Protein AF-A0A0S3KEL9-F1 (afdb_monomer)

Secondary structure (DSSP, 8-state):
---GGGGGEEEEESSPPSS------GGG--SEEEEE--SHHHHHHHHHHHTTT-EEEEE-SSS-S-GGGTTSHHHHHHHHHHHHTT-EEE-SEEEEEEETTEEEEEETT--EEEEE-SEEEEETT-TTTTT--

Organism: NCBI:txid332949

Foldseek 3Di:
DALPLLVQKFKAFFPGDPDDGDPDGPVPADQFEEEEAAAPSRLSSLLVNLVVVGAAEYEELAPDHHPVQVPHPSVVVSVVSCVVSVHHYHYQKDFQDDDGQWTWIAHPVGDIDIDGGGMYMYGPPPPVVVVRD

Nearest PDB structures (foldseek):
  3k30-assembly1_B  TM=7.933E-01  e=1.365E-05  Pimelobacter simplex
  8pxk-assembly1_A  TM=8.184E-01  e=1.087E-04  Pseudomonas sp. KKS102
  4h4z-assembly1_A  TM=8.183E-01  e=1.237E-04  Acidovorax sp. KKS102
  4h4p-assembly1_A  TM=8.312E-01  e=1.825E-04  Acidovorax sp. KKS102
  8qcj-assembly1_B  TM=6.966E-01  e=9.843E-04  Rhodococcus erythropolis PR4

Structure (mmCIF, N/CA/C/O backbone):
data_AF-A0A0S3KEL9-F1
#
_entry.id   AF-A0A0S3KEL9-F1
#
loop_
_atom_site.group_PDB
_atom_site.id
_atom_site.type_symbol
_atom_site.label_atom_id
_atom_site.label_alt_id
_atom_site.label_comp_id
_atom_site.label_asym_id
_atom_site.label_entity_id
_atom_site.label_seq_id
_atom_site.pdbx_PDB_ins_code
_atom_site.Cartn_x
_atom_site.Cartn_y
_atom_site.Cartn_z
_atom_site.occupancy
_atom_site.B_iso_or_equiv
_atom_site.auth_seq_id
_atom_site.auth_comp_id
_atom_site.auth_asym_id
_atom_site.auth_atom_id
_atom_site.pdbx_PDB_model_num
ATOM 1 N N .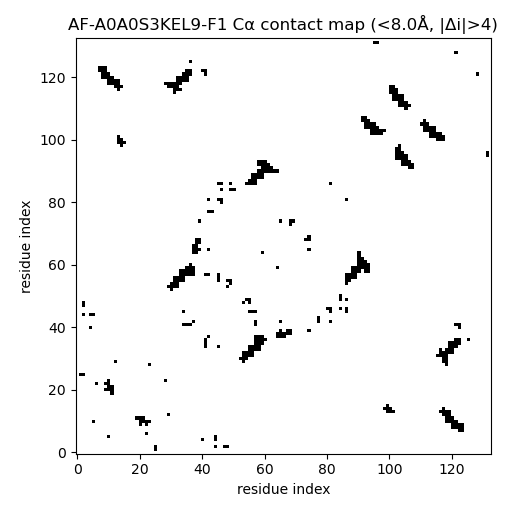 MET A 1 1 ? -11.799 6.179 14.663 1.00 52.22 1 MET A N 1
ATOM 2 C CA . MET A 1 1 ? -10.764 7.169 14.288 1.00 52.22 1 MET A CA 1
ATOM 3 C C . MET A 1 1 ? -10.959 7.415 12.799 1.00 52.22 1 MET A C 1
ATOM 5 O O . MET A 1 1 ? -11.295 6.438 12.159 1.00 52.22 1 MET A O 1
ATOM 9 N N . ASN A 1 2 ? -10.889 8.652 12.287 1.00 59.88 2 ASN A N 1
ATOM 10 C CA . ASN A 1 2 ? -11.091 8.922 10.851 1.00 59.88 2 ASN A CA 1
ATOM 11 C C . ASN A 1 2 ? -9.730 8.989 10.123 1.00 59.88 2 ASN A C 1
ATOM 13 O O . ASN A 1 2 ? -8.887 9.805 10.512 1.00 59.88 2 ASN A O 1
ATOM 17 N N . VAL A 1 3 ? -9.548 8.216 9.052 1.00 70.00 3 VAL A N 1
ATOM 18 C CA . VAL A 1 3 ? -8.460 8.284 8.066 1.00 70.00 3 VAL A CA 1
ATOM 19 C C . VAL A 1 3 ? -8.618 9.583 7.279 1.00 70.00 3 VAL A C 1
ATOM 21 O O . VAL A 1 3 ? -9.294 9.691 6.254 1.00 70.00 3 VAL A O 1
ATOM 24 N N . THR A 1 4 ? -8.011 10.638 7.809 1.00 71.38 4 THR A N 1
ATOM 25 C CA . THR A 1 4 ? -8.278 12.023 7.390 1.00 71.38 4 THR A CA 1
ATOM 26 C C . THR A 1 4 ? -7.731 12.314 5.986 1.00 71.38 4 THR A C 1
ATOM 28 O O . THR A 1 4 ? -8.201 13.227 5.302 1.00 71.38 4 THR A O 1
ATOM 31 N N . ARG A 1 5 ? -6.759 11.511 5.543 1.00 81.94 5 ARG A N 1
ATOM 32 C CA . ARG A 1 5 ? -5.941 11.734 4.345 1.00 81.94 5 ARG A CA 1
ATOM 33 C C . ARG A 1 5 ? -6.466 11.064 3.075 1.00 81.94 5 ARG A C 1
ATOM 35 O O . ARG A 1 5 ? -6.002 11.404 1.994 1.00 81.94 5 ARG A O 1
ATOM 42 N N . LEU A 1 6 ? -7.511 10.230 3.155 1.00 83.31 6 LEU A N 1
ATOM 43 C CA . LEU A 1 6 ? -8.123 9.598 1.969 1.00 83.31 6 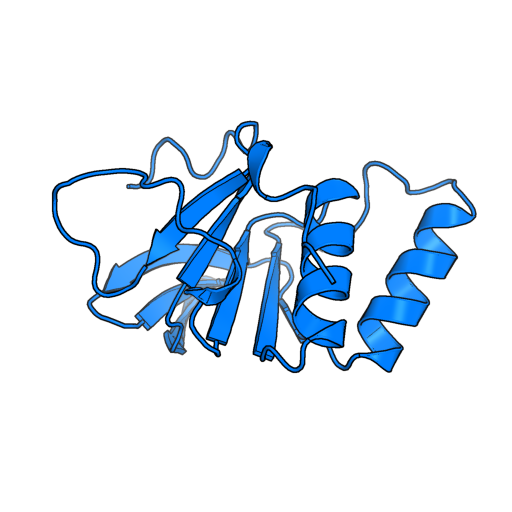LEU A CA 1
ATOM 44 C C . LEU A 1 6 ? -8.660 10.602 0.940 1.00 83.31 6 LEU A C 1
ATOM 46 O O . LEU A 1 6 ? -8.803 10.271 -0.231 1.00 83.31 6 LEU A O 1
ATOM 50 N N . LYS A 1 7 ? -8.924 11.851 1.344 1.00 84.31 7 LYS A N 1
ATOM 51 C CA . LYS A 1 7 ? -9.356 12.926 0.435 1.00 84.31 7 LYS A CA 1
ATOM 52 C C . LYS A 1 7 ? -8.306 13.279 -0.624 1.00 84.31 7 LYS A C 1
ATOM 54 O O . LYS A 1 7 ? -8.663 13.837 -1.665 1.00 84.31 7 LYS A O 1
ATOM 59 N N . GLU A 1 8 ? -7.038 12.977 -0.365 1.00 86.62 8 GLU A N 1
ATOM 60 C CA . GLU A 1 8 ? -5.908 13.178 -1.282 1.00 86.62 8 GLU A CA 1
ATOM 61 C C . GLU A 1 8 ? -5.664 11.951 -2.180 1.00 86.62 8 GLU A C 1
ATOM 63 O O . GLU A 1 8 ? -4.823 11.987 -3.078 1.00 86.62 8 GLU A O 1
ATOM 68 N N . CYS A 1 9 ? -6.453 10.891 -1.991 1.00 87.94 9 CYS A N 1
ATOM 69 C CA . CYS A 1 9 ? -6.371 9.646 -2.737 1.00 87.94 9 CYS A CA 1
ATOM 70 C C . CYS A 1 9 ? -7.575 9.461 -3.671 1.00 87.94 9 CYS A C 1
ATOM 72 O O . CYS A 1 9 ? -8.636 10.073 -3.512 1.00 87.94 9 CYS A O 1
ATOM 74 N N . LEU A 1 10 ? -7.391 8.598 -4.661 1.00 87.31 10 LEU A N 1
ATOM 75 C CA . LEU A 1 10 ? -8.447 7.924 -5.398 1.00 87.31 10 LEU A CA 1
ATOM 76 C C . LEU A 1 10 ? -8.601 6.527 -4.794 1.00 87.31 10 LEU A C 1
ATOM 78 O O . LEU A 1 10 ? -7.609 5.879 -4.456 1.00 87.31 10 LEU A O 1
ATOM 82 N N . VAL A 1 11 ? -9.846 6.088 -4.635 1.00 87.69 11 VAL A N 1
ATOM 83 C CA . VAL A 1 11 ? -10.191 4.806 -4.017 1.00 87.69 11 VAL A CA 1
ATOM 84 C C . VAL A 1 11 ? -11.031 4.013 -5.006 1.00 87.69 11 VAL A C 1
ATOM 86 O O . VAL A 1 11 ? -12.044 4.505 -5.502 1.00 87.69 11 VAL A O 1
ATOM 89 N N . TYR A 1 12 ? -10.618 2.780 -5.273 1.00 86.56 12 TYR A N 1
ATOM 90 C CA . TYR A 1 12 ? -11.290 1.862 -6.182 1.00 86.56 12 TYR A CA 1
ATOM 91 C C . TYR A 1 12 ? -11.657 0.592 -5.429 1.00 86.56 12 TYR A C 1
ATOM 93 O O . TYR A 1 12 ? -10.778 -0.081 -4.898 1.00 86.56 12 TYR A O 1
ATOM 101 N N . GLN A 1 13 ? -12.940 0.246 -5.393 1.00 88.00 13 GLN A N 1
ATOM 102 C CA . GLN A 1 13 ? -13.392 -1.042 -4.870 1.00 88.00 13 GLN A CA 1
ATOM 103 C C . GLN A 1 13 ? -13.450 -2.089 -5.975 1.00 88.00 13 GLN A C 1
ATOM 105 O O . GLN A 1 13 ? -13.871 -1.796 -7.096 1.00 88.00 13 GLN A O 1
ATOM 110 N N . LEU A 1 14 ? -13.040 -3.309 -5.635 1.00 87.12 14 LEU A N 1
ATOM 111 C CA . LEU A 1 14 ? -13.100 -4.460 -6.521 1.00 87.12 14 LEU A CA 1
ATOM 112 C C . LEU A 1 14 ? -14.349 -5.324 -6.230 1.00 87.12 14 LEU A C 1
ATOM 114 O O . LEU A 1 14 ? -14.731 -5.468 -5.066 1.00 87.12 14 LEU A O 1
ATOM 118 N N . PRO A 1 15 ? -15.005 -5.886 -7.264 1.00 84.88 15 PRO A N 1
ATOM 119 C CA . PRO A 1 15 ? -14.663 -5.750 -8.678 1.00 84.88 15 PRO A CA 1
ATOM 120 C C . PRO A 1 15 ? -15.036 -4.359 -9.211 1.00 84.88 15 PRO A C 1
ATOM 122 O O . PRO A 1 15 ? -16.089 -3.817 -8.864 1.00 84.88 15 PRO A O 1
ATOM 125 N N . MET A 1 16 ? -14.175 -3.786 -10.060 1.00 72.88 16 MET A N 1
ATOM 126 C CA . MET A 1 16 ? -14.399 -2.453 -10.631 1.00 72.88 16 MET A CA 1
ATOM 127 C C . MET A 1 16 ? -15.704 -2.434 -11.433 1.00 72.88 16 MET A C 1
ATOM 129 O O . MET A 1 16 ? -15.901 -3.244 -12.338 1.00 72.88 16 MET A O 1
ATOM 133 N N . ARG A 1 17 ? -16.603 -1.503 -11.104 1.00 66.31 17 ARG A N 1
ATOM 134 C CA . ARG A 1 17 ? -17.779 -1.180 -11.924 1.00 66.31 17 ARG A CA 1
ATOM 135 C C . ARG A 1 17 ? -17.468 0.075 -12.735 1.00 66.31 17 ARG A C 1
ATOM 137 O O . ARG A 1 17 ? -16.807 0.968 -12.221 1.00 66.31 17 ARG A O 1
ATOM 144 N N . GLU A 1 18 ? -17.970 0.144 -13.967 1.00 53.28 18 GLU A N 1
ATOM 145 C CA . GLU A 1 18 ? -17.680 1.194 -14.968 1.00 53.28 18 GLU A CA 1
ATOM 146 C C . GLU A 1 18 ? -17.949 2.643 -14.493 1.00 53.28 18 GLU A C 1
ATOM 148 O O . GLU A 1 18 ? -17.502 3.592 -15.125 1.00 53.28 18 GLU A O 1
ATOM 153 N N . SER A 1 19 ? -18.631 2.844 -13.362 1.00 49.06 19 SER A N 1
ATOM 154 C CA . SER A 1 19 ? -18.855 4.148 -12.729 1.00 49.06 19 SER A CA 1
ATOM 155 C C . SER A 1 19 ? -17.818 4.452 -11.628 1.00 49.06 19 SER A C 1
ATOM 157 O O . SER A 1 19 ? -18.063 4.226 -10.444 1.00 49.06 19 SER A O 1
ATOM 159 N N . GLU A 1 20 ? -16.655 4.906 -12.091 1.00 49.78 20 GLU A N 1
ATOM 160 C CA . GLU A 1 20 ? -15.661 5.850 -11.542 1.00 49.78 20 GLU A CA 1
ATOM 161 C C . GLU A 1 20 ? -15.674 6.240 -10.041 1.00 49.78 20 GLU A C 1
ATOM 163 O O . GLU A 1 20 ? -16.654 6.750 -9.503 1.00 49.78 20 GLU A O 1
ATOM 168 N N . GLY A 1 21 ? -14.492 6.132 -9.409 1.00 51.88 21 GLY A N 1
ATOM 169 C CA . GLY A 1 21 ? -13.941 7.092 -8.434 1.00 51.88 21 GLY A CA 1
ATOM 170 C C . GLY A 1 21 ? -14.878 7.656 -7.362 1.00 51.88 21 GLY A C 1
ATOM 171 O O . GLY A 1 21 ? -14.928 8.871 -7.165 1.00 51.88 21 GLY A O 1
ATOM 172 N N . LEU A 1 22 ? -15.619 6.804 -6.656 1.00 51.72 22 LEU A N 1
ATOM 173 C CA . LEU A 1 22 ? -16.485 7.256 -5.572 1.00 51.72 22 LEU A CA 1
ATOM 174 C C . LEU A 1 22 ? -15.642 7.711 -4.365 1.00 51.72 22 LEU A C 1
ATOM 176 O O . LEU A 1 22 ? -14.703 7.030 -3.953 1.00 51.72 22 LEU A O 1
ATOM 180 N N . GLN A 1 23 ? -16.009 8.832 -3.735 1.00 55.47 23 GLN A N 1
ATOM 181 C CA . GLN A 1 23 ? -15.584 9.108 -2.359 1.00 55.47 23 GLN A CA 1
ATOM 182 C C . GLN A 1 23 ? -16.309 8.126 -1.442 1.00 55.47 23 GLN A C 1
ATOM 184 O O . GLN A 1 23 ? -17.411 8.393 -0.964 1.00 55.47 23 GLN A O 1
ATOM 189 N N . ILE A 1 24 ? -15.708 6.958 -1.253 1.00 62.78 24 ILE A N 1
ATOM 190 C CA . ILE A 1 24 ? -16.242 5.940 -0.360 1.00 62.78 24 ILE A CA 1
ATOM 191 C C . ILE A 1 24 ? -15.947 6.393 1.070 1.00 62.78 24 ILE A C 1
ATOM 193 O O . ILE A 1 24 ? -14.792 6.703 1.384 1.00 62.78 24 ILE A O 1
ATOM 197 N N . PRO A 1 25 ? -16.965 6.487 1.942 1.00 62.47 25 PRO A N 1
ATOM 198 C CA . PRO A 1 25 ? -16.719 6.767 3.341 1.00 62.47 25 PRO A CA 1
ATOM 199 C C . PRO A 1 25 ? -15.868 5.638 3.926 1.00 62.47 25 PRO A C 1
ATOM 201 O O . PRO A 1 25 ? -16.097 4.462 3.676 1.00 62.47 25 PRO A O 1
ATOM 204 N N . GLU A 1 26 ? -14.875 6.009 4.718 1.00 62.28 26 GLU A N 1
ATOM 205 C CA . GLU A 1 26 ? -13.873 5.117 5.306 1.00 62.28 26 GLU A CA 1
ATOM 206 C C . GLU A 1 26 ? -14.442 3.857 5.974 1.00 62.28 26 GLU A C 1
ATOM 208 O O . GLU A 1 26 ? -13.875 2.775 5.851 1.00 62.28 26 GLU A O 1
ATOM 213 N N . ASN A 1 27 ? -15.601 3.971 6.631 1.00 65.50 27 ASN A N 1
ATOM 214 C CA . ASN A 1 27 ? -16.265 2.840 7.281 1.00 65.50 27 ASN A CA 1
ATOM 215 C C . ASN A 1 27 ? -16.797 1.773 6.304 1.00 65.50 27 ASN A C 1
ATOM 217 O O . ASN A 1 27 ? -17.284 0.737 6.750 1.00 65.50 27 ASN A O 1
ATOM 221 N N . GLN A 1 28 ? -16.737 2.032 4.998 1.00 71.12 28 GLN A N 1
ATOM 222 C CA . GLN A 1 28 ? -17.104 1.111 3.927 1.00 71.12 28 GLN A CA 1
ATOM 223 C C . GLN A 1 28 ? -15.882 0.535 3.203 1.00 71.12 28 GLN A C 1
ATOM 225 O O . GLN A 1 28 ? -16.060 -0.237 2.260 1.00 71.12 28 GLN A O 1
ATOM 230 N N . LEU A 1 29 ? -14.653 0.877 3.612 1.00 80.12 29 LEU A N 1
ATOM 231 C CA . LEU A 1 29 ? -13.462 0.226 3.073 1.00 80.12 29 LEU A CA 1
ATOM 232 C C . LEU A 1 29 ? -13.471 -1.256 3.446 1.00 80.12 29 LEU A C 1
ATOM 234 O O . LEU A 1 29 ? -13.683 -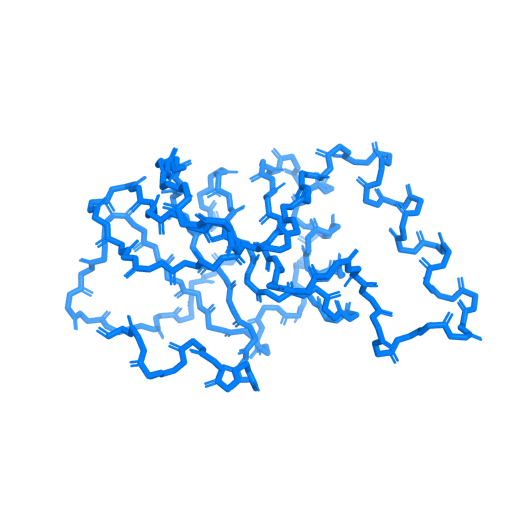1.624 4.606 1.00 80.12 29 LEU A O 1
ATOM 238 N N . ALA A 1 30 ? -13.225 -2.101 2.449 1.00 83.31 30 ALA A N 1
ATOM 239 C CA . ALA A 1 30 ? -13.098 -3.537 2.643 1.00 83.31 30 ALA A CA 1
ATOM 240 C C . ALA A 1 30 ? -11.810 -3.876 3.416 1.00 83.31 30 ALA A C 1
ATOM 242 O O . ALA A 1 30 ? -11.076 -2.979 3.826 1.00 83.31 30 ALA A O 1
ATOM 243 N N . ASP A 1 31 ? -11.562 -5.154 3.692 1.00 90.75 31 ASP A N 1
ATOM 244 C CA . ASP A 1 31 ? -10.509 -5.537 4.639 1.00 90.75 31 ASP A CA 1
ATOM 245 C C . ASP A 1 31 ? -9.117 -5.626 4.008 1.00 90.75 31 ASP A C 1
ATOM 247 O O . ASP A 1 31 ? -8.145 -5.288 4.680 1.00 90.75 31 ASP A O 1
ATOM 251 N N . ARG A 1 32 ? -9.015 -6.004 2.724 1.00 95.94 32 ARG A N 1
ATOM 252 C CA . ARG A 1 32 ? -7.735 -6.141 2.008 1.00 95.94 32 ARG A CA 1
ATOM 253 C C . ARG A 1 32 ? -7.481 -4.949 1.101 1.00 95.94 32 ARG A C 1
ATOM 255 O O . ARG A 1 32 ? -8.147 -4.780 0.072 1.00 95.94 32 ARG A O 1
ATOM 262 N N . ILE A 1 33 ? -6.504 -4.138 1.481 1.00 95.50 33 ILE A N 1
ATOM 263 C CA . ILE A 1 33 ? -6.188 -2.862 0.851 1.00 95.50 33 ILE A CA 1
ATOM 264 C C . ILE A 1 33 ? -4.835 -2.943 0.145 1.00 95.50 33 ILE A C 1
ATOM 266 O O . ILE A 1 33 ? -3.814 -3.238 0.764 1.00 95.50 33 ILE A O 1
ATOM 270 N N . LEU A 1 34 ? -4.820 -2.593 -1.138 1.00 96.69 34 LEU A N 1
ATOM 271 C CA . LEU A 1 34 ? -3.609 -2.260 -1.878 1.00 96.69 34 LEU A CA 1
ATOM 272 C C . LEU A 1 34 ? -3.430 -0.746 -1.910 1.00 96.69 34 LEU A C 1
ATOM 274 O O . LEU A 1 34 ? -4.331 -0.037 -2.352 1.00 96.69 34 LEU A O 1
ATOM 278 N N . ILE A 1 35 ? -2.266 -0.250 -1.510 1.00 96.12 35 ILE A N 1
ATOM 279 C CA . ILE A 1 35 ? -1.870 1.148 -1.684 1.00 96.12 35 ILE A CA 1
ATOM 280 C C . ILE A 1 35 ? -0.752 1.204 -2.721 1.00 96.12 35 ILE A C 1
ATOM 282 O O . ILE A 1 35 ? 0.239 0.493 -2.591 1.00 96.12 35 ILE A O 1
ATOM 286 N N . ILE A 1 36 ? -0.921 2.023 -3.757 1.00 95.19 36 ILE A N 1
ATOM 287 C CA . ILE A 1 36 ? 0.063 2.190 -4.831 1.00 95.19 36 ILE A CA 1
ATOM 288 C C . ILE A 1 36 ? 0.886 3.451 -4.575 1.00 95.19 36 ILE A C 1
ATOM 290 O O . ILE A 1 36 ? 0.326 4.539 -4.428 1.00 95.19 36 ILE A O 1
ATOM 294 N N . GLY A 1 37 ? 2.208 3.284 -4.579 1.00 93.88 37 GLY A N 1
ATOM 295 C CA . GLY A 1 37 ? 3.177 4.292 -4.173 1.00 93.88 37 GLY A CA 1
ATOM 296 C C . GLY A 1 37 ? 3.514 4.193 -2.686 1.00 93.88 37 GLY A C 1
ATOM 297 O O . GLY A 1 37 ? 2.755 3.651 -1.882 1.00 93.88 37 GLY A O 1
ATOM 298 N N . SER A 1 38 ? 4.675 4.728 -2.319 1.00 94.44 38 SER A N 1
ATOM 299 C CA . SER A 1 38 ? 5.235 4.578 -0.972 1.00 94.44 38 SER A CA 1
ATOM 300 C C . SER A 1 38 ? 5.798 5.874 -0.379 1.00 94.44 38 SER A C 1
ATOM 302 O O . SER A 1 38 ? 6.689 5.857 0.476 1.00 94.44 38 SER A O 1
ATOM 304 N N . GLY A 1 39 ? 5.283 7.016 -0.831 1.00 93.62 39 GLY A N 1
ATOM 305 C CA . GLY A 1 39 ? 5.598 8.308 -0.246 1.00 93.62 39 GLY A CA 1
ATOM 306 C C . GLY A 1 39 ? 5.039 8.451 1.168 1.00 93.62 39 GLY A C 1
ATOM 307 O O . GLY A 1 39 ? 4.343 7.594 1.722 1.00 93.62 39 GLY A O 1
ATOM 308 N N . ASN A 1 40 ? 5.341 9.586 1.780 1.00 93.62 40 ASN A N 1
ATOM 309 C CA . ASN A 1 40 ? 4.890 9.903 3.125 1.00 93.62 40 ASN A CA 1
ATOM 310 C C . ASN A 1 40 ? 3.355 9.855 3.260 1.00 93.62 40 ASN A C 1
ATOM 312 O O . ASN A 1 40 ? 2.853 9.372 4.274 1.00 93.62 40 ASN A O 1
ATOM 316 N N . LEU A 1 41 ? 2.603 10.317 2.254 1.00 93.75 41 LEU A N 1
ATOM 317 C CA . LEU A 1 41 ? 1.138 10.251 2.272 1.00 93.75 41 LEU A CA 1
ATOM 318 C C . LEU A 1 41 ? 0.651 8.795 2.329 1.00 93.75 41 LEU A C 1
ATOM 320 O O . LEU A 1 41 ? -0.145 8.447 3.201 1.00 93.75 41 LEU A O 1
ATOM 324 N N . GLU A 1 42 ? 1.152 7.951 1.433 1.00 95.25 42 GLU A N 1
ATOM 325 C CA . GLU A 1 42 ? 0.757 6.553 1.283 1.00 95.25 42 GLU A CA 1
ATOM 326 C C . GLU A 1 42 ? 1.099 5.739 2.532 1.00 95.25 42 GLU A C 1
ATOM 328 O O . GLU A 1 42 ? 0.244 5.025 3.056 1.00 95.25 42 GLU A O 1
ATOM 333 N N . CYS A 1 43 ? 2.304 5.909 3.081 1.00 96.12 43 CYS A N 1
ATOM 334 C CA . CYS A 1 43 ? 2.695 5.243 4.321 1.00 96.12 43 CYS A CA 1
ATOM 335 C C . CYS A 1 43 ? 1.855 5.699 5.521 1.00 96.12 43 CYS A C 1
ATOM 337 O O . CYS A 1 43 ? 1.520 4.880 6.375 1.00 96.12 43 CYS A O 1
ATOM 339 N N . MET A 1 44 ? 1.480 6.980 5.602 1.00 95.19 44 MET A N 1
ATOM 340 C CA . MET A 1 44 ? 0.578 7.449 6.658 1.00 95.19 44 MET A CA 1
ATOM 341 C C . MET A 1 44 ? -0.819 6.836 6.529 1.00 95.19 44 MET A C 1
ATOM 343 O O . MET A 1 44 ? -1.377 6.401 7.534 1.00 95.19 44 MET A O 1
ATOM 347 N N . VAL A 1 45 ? -1.370 6.763 5.314 1.00 95.12 45 VAL A N 1
ATOM 348 C CA . VAL A 1 45 ? -2.667 6.110 5.068 1.00 95.12 45 VAL A CA 1
ATOM 349 C C . VAL A 1 45 ? -2.594 4.617 5.401 1.00 95.12 45 VAL A C 1
ATOM 351 O O . VAL A 1 45 ? -3.507 4.097 6.037 1.00 95.12 45 VAL A O 1
ATOM 354 N N . ALA A 1 46 ? -1.497 3.941 5.047 1.00 96.69 46 ALA A N 1
ATOM 355 C CA . ALA A 1 46 ? -1.281 2.537 5.389 1.00 96.69 46 ALA A CA 1
ATOM 356 C C . ALA A 1 46 ? -1.314 2.301 6.902 1.00 96.69 46 ALA A C 1
ATOM 358 O O . ALA A 1 46 ? -1.999 1.395 7.369 1.00 96.69 46 ALA A O 1
ATOM 359 N N . ILE A 1 47 ? -0.614 3.146 7.664 1.00 96.56 47 ILE A N 1
ATOM 360 C CA . ILE A 1 47 ? -0.596 3.100 9.130 1.00 96.56 47 ILE A CA 1
ATOM 361 C C . ILE A 1 47 ? -2.001 3.333 9.690 1.00 96.56 47 ILE A C 1
ATOM 363 O O . ILE A 1 47 ? -2.461 2.536 10.500 1.00 96.56 47 ILE A O 1
ATOM 367 N N . GLU A 1 48 ? -2.703 4.379 9.239 1.00 94.44 48 GLU A N 1
ATOM 368 C CA . GLU A 1 48 ? -4.055 4.705 9.719 1.00 94.44 48 GLU A CA 1
ATOM 369 C C . GLU A 1 48 ? -5.051 3.556 9.471 1.00 94.44 48 GLU A C 1
ATOM 371 O O . GLU A 1 48 ? -5.897 3.293 10.324 1.00 94.44 48 GLU A O 1
ATOM 376 N N . LEU A 1 49 ? -4.946 2.850 8.340 1.00 94.62 49 LEU A N 1
ATOM 377 C CA . LEU A 1 49 ? -5.800 1.700 8.018 1.00 94.62 49 LEU A CA 1
ATOM 378 C C . LEU A 1 49 ? -5.389 0.431 8.777 1.00 94.62 49 LEU A C 1
ATOM 380 O O . LEU A 1 49 ? -6.251 -0.291 9.278 1.00 94.62 49 LEU A O 1
ATOM 384 N N . ALA A 1 50 ? -4.091 0.167 8.917 1.00 96.19 50 ALA A N 1
ATOM 385 C CA . ALA A 1 50 ? -3.603 -0.985 9.669 1.00 96.19 50 ALA A CA 1
ATOM 386 C C . ALA A 1 50 ? -3.897 -0.855 11.177 1.00 96.19 50 ALA A C 1
ATOM 388 O O . ALA A 1 50 ? -4.279 -1.833 11.815 1.00 96.19 50 ALA A O 1
ATOM 389 N N . GLU A 1 51 ? -3.849 0.360 11.743 1.00 94.81 51 GLU A N 1
ATOM 390 C CA . GLU A 1 51 ? -4.314 0.649 13.113 1.00 94.81 51 GLU A CA 1
ATOM 391 C C . GLU A 1 51 ? -5.809 0.325 13.311 1.00 94.81 51 GLU A C 1
ATOM 393 O O . GLU A 1 51 ? -6.249 0.078 14.435 1.00 94.81 51 GLU A O 1
ATOM 398 N N . GLN A 1 52 ? -6.594 0.290 12.230 1.00 92.06 52 GLN A N 1
ATOM 399 C CA . GLN A 1 52 ? -8.004 -0.111 12.235 1.00 92.06 52 GLN A CA 1
ATOM 400 C C . GLN A 1 52 ? -8.213 -1.612 11.987 1.00 92.06 52 GLN A C 1
ATOM 402 O O . GLN A 1 52 ? -9.355 -2.060 11.887 1.00 92.06 52 GLN A O 1
ATOM 407 N N . GLY A 1 53 ? -7.134 -2.393 11.901 1.00 93.69 53 GLY A N 1
ATOM 408 C CA . GLY A 1 53 ? -7.178 -3.837 11.681 1.00 93.69 53 GLY A CA 1
ATOM 409 C C . GLY A 1 53 ? -7.346 -4.251 10.220 1.00 93.69 53 GLY A C 1
ATOM 410 O O . GLY A 1 53 ? -7.702 -5.398 9.964 1.00 93.69 53 GLY A O 1
ATOM 411 N N . LYS A 1 54 ? -7.119 -3.339 9.266 1.00 94.81 54 LYS A N 1
ATOM 412 C CA . LYS A 1 54 ? -7.127 -3.661 7.833 1.00 94.81 54 LYS A CA 1
ATOM 413 C C . L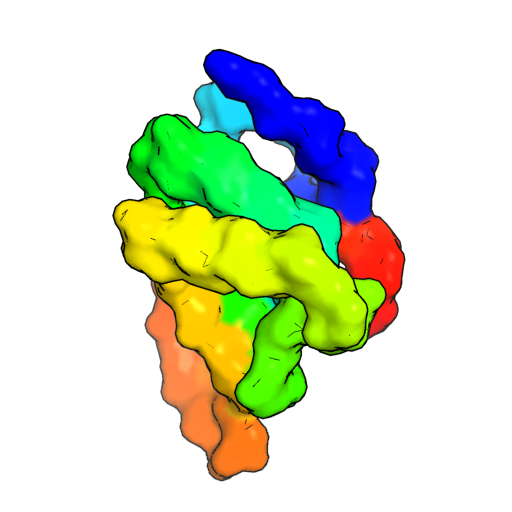YS A 1 54 ? -5.837 -4.372 7.429 1.00 94.81 54 LYS A C 1
ATOM 415 O O . LYS A 1 54 ? -4.764 -4.063 7.942 1.00 94.81 54 LYS A O 1
ATOM 420 N N . GLU A 1 55 ? -5.941 -5.292 6.477 1.00 97.25 55 GLU A N 1
ATOM 421 C CA . GLU A 1 55 ? -4.794 -5.948 5.854 1.00 97.25 55 GLU A CA 1
ATOM 422 C C . GLU A 1 55 ? -4.274 -5.046 4.733 1.00 97.25 55 GLU A C 1
ATOM 424 O O . GLU A 1 55 ? -4.928 -4.877 3.702 1.00 97.25 55 GLU A O 1
ATOM 429 N N . VAL A 1 56 ? -3.115 -4.422 4.949 1.00 98.00 56 VAL A N 1
ATOM 430 C CA . VAL A 1 56 ? -2.573 -3.413 4.032 1.00 98.00 56 VAL A CA 1
ATOM 431 C C . VAL A 1 56 ? -1.314 -3.924 3.343 1.00 98.00 56 VAL A C 1
ATOM 433 O O . VAL A 1 56 ? -0.363 -4.363 3.992 1.00 98.00 56 VAL A O 1
ATOM 436 N N . THR A 1 57 ? -1.297 -3.800 2.017 1.00 98.50 57 THR A N 1
ATOM 437 C CA . THR A 1 57 ? -0.114 -3.984 1.174 1.00 98.50 57 THR A CA 1
ATOM 438 C C . THR A 1 57 ? 0.233 -2.673 0.476 1.00 98.50 57 THR A C 1
ATOM 440 O O . THR A 1 57 ? -0.613 -2.094 -0.202 1.00 98.50 57 THR A O 1
ATOM 443 N N . ILE A 1 58 ? 1.474 -2.213 0.613 1.00 98.06 58 ILE A N 1
ATOM 444 C CA . ILE A 1 58 ? 2.052 -1.111 -0.162 1.00 98.06 58 ILE A CA 1
ATOM 445 C C . ILE A 1 58 ? 2.776 -1.702 -1.372 1.00 98.06 58 ILE A C 1
ATOM 447 O O . ILE A 1 58 ? 3.584 -2.618 -1.223 1.00 98.06 58 ILE A O 1
ATOM 451 N N . LEU A 1 59 ? 2.502 -1.160 -2.554 1.00 97.31 59 LEU A N 1
ATOM 452 C CA . LEU A 1 59 ? 3.154 -1.505 -3.810 1.00 97.31 59 LEU A CA 1
ATOM 453 C C . LEU A 1 59 ? 4.016 -0.340 -4.293 1.00 97.31 59 LEU A C 1
ATOM 455 O O . LEU A 1 59 ? 3.515 0.764 -4.500 1.00 97.31 59 LEU A O 1
ATOM 459 N N . GLU A 1 60 ? 5.290 -0.614 -4.533 1.00 95.19 60 GLU A N 1
ATOM 460 C CA . GLU A 1 60 ? 6.291 0.352 -4.969 1.00 95.19 60 GLU A CA 1
ATOM 461 C C . GLU A 1 60 ? 7.114 -0.235 -6.122 1.00 95.19 60 GLU A C 1
ATOM 463 O O . GLU A 1 60 ? 7.467 -1.416 -6.113 1.00 95.19 60 GLU A O 1
ATOM 468 N N . ASN A 1 61 ? 7.406 0.582 -7.137 1.00 93.31 61 ASN A N 1
ATOM 469 C CA . ASN A 1 61 ? 8.128 0.131 -8.329 1.00 93.31 61 ASN A CA 1
ATOM 470 C C . ASN A 1 61 ? 9.649 0.333 -8.225 1.00 93.31 61 ASN A C 1
ATOM 472 O O . ASN A 1 61 ? 10.391 -0.238 -9.029 1.00 93.31 61 ASN A O 1
ATOM 476 N N . SER A 1 62 ? 10.101 1.109 -7.242 1.00 93.06 62 SER A N 1
ATOM 477 C CA . SER A 1 62 ? 11.504 1.265 -6.853 1.00 93.06 62 SER A CA 1
ATOM 478 C C . SER A 1 62 ? 11.936 0.255 -5.780 1.00 93.06 62 SER A C 1
ATOM 480 O O . SER A 1 62 ? 11.137 -0.542 -5.288 1.00 93.06 62 SER A O 1
ATOM 482 N N . ASP A 1 63 ? 13.222 0.269 -5.441 1.00 94.88 63 ASP A N 1
ATOM 483 C CA . ASP A 1 63 ? 13.875 -0.601 -4.457 1.00 94.88 63 ASP A CA 1
ATOM 484 C C . ASP A 1 63 ? 13.756 -0.087 -3.011 1.00 94.88 63 ASP A C 1
ATOM 486 O O . ASP A 1 63 ? 14.279 -0.704 -2.081 1.00 94.88 63 ASP A O 1
ATOM 490 N N . GLU A 1 64 ? 13.061 1.033 -2.789 1.00 93.44 64 GLU A N 1
ATOM 491 C CA . GLU A 1 64 ? 12.944 1.637 -1.468 1.00 93.44 64 GLU A CA 1
ATOM 492 C C . GLU A 1 64 ? 11.672 2.485 -1.307 1.00 93.44 64 GLU A C 1
ATOM 494 O O . GLU A 1 64 ? 11.222 3.156 -2.229 1.00 93.44 64 GLU A O 1
ATOM 499 N N . ILE A 1 65 ? 11.111 2.512 -0.092 1.00 94.69 65 ILE A N 1
ATOM 500 C CA . ILE A 1 65 ? 9.962 3.368 0.254 1.00 94.69 65 ILE A CA 1
ATOM 501 C C . ILE A 1 65 ? 10.386 4.719 0.828 1.00 94.69 65 ILE A C 1
ATOM 503 O O . ILE A 1 65 ? 11.535 4.876 1.234 1.00 94.69 65 ILE A O 1
ATOM 507 N N . LEU A 1 66 ? 9.462 5.679 0.972 1.00 93.38 66 LEU A N 1
ATOM 508 C CA . LEU A 1 66 ? 9.647 6.957 1.690 1.00 93.38 66 LEU A CA 1
ATOM 509 C C . LEU A 1 66 ? 10.803 7.825 1.162 1.00 93.38 66 LEU A C 1
ATOM 511 O O . LEU A 1 66 ? 11.459 8.550 1.925 1.00 93.38 66 LEU A O 1
ATOM 515 N N . SER A 1 67 ? 11.098 7.724 -0.133 1.00 90.38 67 SER A N 1
ATOM 516 C CA . SER A 1 67 ? 12.168 8.478 -0.799 1.00 90.38 67 SER A CA 1
ATOM 517 C C . SER A 1 67 ? 11.969 9.998 -0.688 1.00 90.38 67 SER A C 1
ATOM 519 O O . SER A 1 67 ? 12.938 10.744 -0.548 1.00 90.38 67 SER A O 1
ATOM 521 N N . ASP A 1 68 ? 10.717 10.457 -0.603 1.00 89.75 68 ASP A N 1
ATOM 522 C CA . ASP A 1 68 ? 10.333 11.858 -0.372 1.00 89.75 68 ASP A CA 1
ATOM 523 C C . ASP A 1 68 ? 10.695 12.398 1.029 1.00 89.75 68 ASP A C 1
ATOM 525 O O . ASP A 1 68 ? 10.683 13.608 1.261 1.00 89.75 68 ASP A O 1
ATOM 529 N N . CYS A 1 69 ? 11.047 11.515 1.967 1.00 88.88 69 CYS A N 1
ATOM 530 C CA . CYS A 1 69 ? 11.381 11.838 3.354 1.00 88.88 69 CYS A CA 1
ATOM 531 C C . CYS A 1 69 ? 12.732 11.251 3.794 1.00 88.88 69 CYS A C 1
ATOM 533 O O . CYS A 1 69 ? 12.984 11.145 4.999 1.00 88.88 69 CYS A O 1
ATOM 535 N N . PHE A 1 70 ? 13.609 10.896 2.847 1.00 83.75 70 PHE A N 1
ATOM 536 C CA . PHE A 1 70 ? 14.831 10.114 3.072 1.00 83.75 70 PHE A CA 1
ATOM 537 C C . PHE A 1 70 ? 15.700 10.590 4.252 1.00 83.75 70 PHE A C 1
ATOM 539 O O . PHE A 1 70 ? 16.072 9.804 5.119 1.00 83.75 70 PHE A O 1
ATOM 546 N N . ALA A 1 71 ? 15.967 11.896 4.337 1.00 84.25 71 ALA A N 1
ATOM 547 C CA . ALA A 1 71 ? 16.858 12.488 5.341 1.00 84.25 71 ALA A CA 1
ATOM 548 C C . ALA A 1 71 ? 16.148 12.965 6.629 1.00 84.25 71 ALA A C 1
ATOM 550 O O . ALA A 1 71 ? 16.676 13.810 7.354 1.00 84.25 71 ALA A O 1
ATOM 551 N N . SER A 1 72 ? 14.936 12.480 6.913 1.00 89.75 72 SER A N 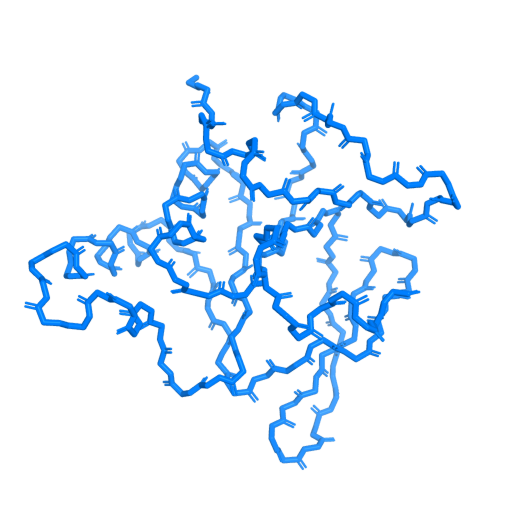1
ATOM 552 C CA . SER A 1 72 ? 14.117 12.975 8.026 1.00 89.75 72 SER A CA 1
ATOM 553 C C . SER A 1 72 ? 13.943 11.942 9.142 1.00 89.75 72 SER A C 1
ATOM 555 O O . SER A 1 72 ? 13.770 10.752 8.889 1.00 89.75 72 SER A O 1
ATOM 557 N N . ALA A 1 73 ? 13.874 12.403 10.396 1.00 90.75 73 ALA A N 1
ATOM 558 C CA . ALA A 1 73 ? 13.488 11.550 11.529 1.00 90.75 73 ALA A CA 1
ATOM 559 C C . ALA A 1 73 ? 12.092 10.920 11.340 1.00 90.75 73 ALA A C 1
ATOM 561 O O . ALA A 1 73 ? 11.814 9.838 11.854 1.00 90.75 73 ALA A O 1
ATOM 562 N N . LYS A 1 74 ? 11.239 11.576 10.544 1.00 91.88 74 LYS A N 1
ATOM 563 C CA . LYS A 1 74 ? 9.910 11.094 10.180 1.00 91.88 74 LYS A CA 1
ATOM 564 C C . LYS A 1 74 ? 9.958 9.761 9.432 1.00 91.88 74 LYS A C 1
ATOM 566 O O . LYS A 1 74 ? 9.128 8.901 9.704 1.00 91.88 74 LYS A O 1
ATOM 571 N N . ARG A 1 75 ? 10.938 9.551 8.544 1.00 94.75 75 ARG A N 1
ATOM 572 C CA . ARG A 1 75 ? 11.116 8.267 7.843 1.00 94.75 75 ARG A CA 1
ATOM 573 C C . ARG A 1 75 ? 11.271 7.116 8.832 1.00 94.75 75 ARG A C 1
ATOM 575 O O . ARG A 1 75 ? 10.569 6.120 8.717 1.00 94.75 75 ARG A O 1
ATOM 582 N N . VAL A 1 76 ? 12.151 7.282 9.819 1.00 94.56 76 VAL A N 1
ATOM 583 C CA . VAL A 1 76 ? 12.423 6.255 10.837 1.00 94.56 76 VAL A CA 1
ATOM 584 C C . VAL A 1 76 ? 11.162 5.933 11.639 1.00 94.56 76 VAL A C 1
ATOM 586 O O . VAL A 1 76 ? 10.870 4.765 11.884 1.00 94.56 76 VAL A O 1
ATOM 589 N N . GLU A 1 77 ? 10.390 6.954 12.018 1.00 95.56 77 GLU A N 1
ATOM 590 C CA . GLU A 1 77 ? 9.119 6.761 12.721 1.00 95.56 77 GLU A CA 1
ATOM 591 C C . GLU A 1 77 ? 8.108 5.976 11.874 1.00 95.56 77 GLU A C 1
ATOM 593 O O . GLU A 1 77 ? 7.521 5.010 12.363 1.00 95.56 77 GLU A O 1
ATOM 598 N N . LEU A 1 78 ? 7.926 6.362 10.608 1.00 96.44 78 LEU A N 1
ATOM 599 C CA . LEU A 1 78 ? 6.986 5.705 9.702 1.00 96.44 78 LEU A CA 1
ATOM 600 C C . LEU A 1 78 ? 7.391 4.253 9.433 1.00 96.44 78 LEU A C 1
ATOM 602 O O . LEU A 1 78 ? 6.554 3.369 9.585 1.00 96.44 78 LEU A O 1
ATOM 606 N N . MET A 1 79 ? 8.664 3.988 9.120 1.00 96.12 79 MET A N 1
ATOM 607 C CA . MET A 1 79 ? 9.161 2.622 8.903 1.00 96.12 79 MET A CA 1
ATOM 608 C C . MET A 1 79 ? 8.914 1.736 10.125 1.00 96.12 79 MET A C 1
ATOM 610 O O . MET A 1 79 ? 8.380 0.638 9.991 1.00 96.12 79 MET A O 1
ATOM 614 N N . LYS A 1 80 ? 9.219 2.244 11.326 1.00 97.25 80 LYS A N 1
ATOM 615 C CA . LYS A 1 80 ? 8.978 1.512 12.572 1.00 97.25 80 LYS A CA 1
ATOM 616 C C . LYS A 1 80 ? 7.496 1.197 12.7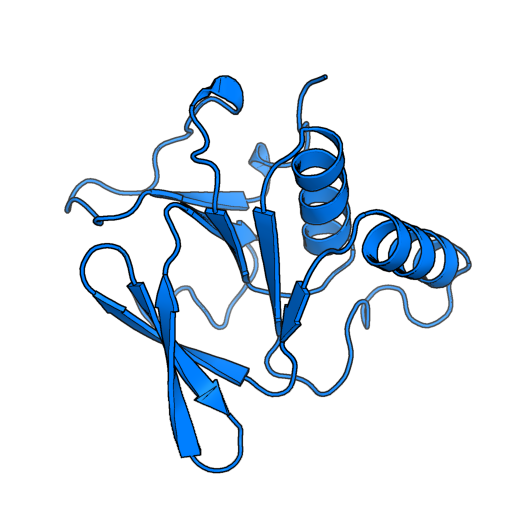74 1.00 97.25 80 LYS A C 1
ATOM 618 O O . LYS A 1 80 ? 7.164 0.098 13.203 1.00 97.25 80 LYS A O 1
ATOM 623 N N . LYS A 1 81 ? 6.600 2.144 12.484 1.00 97.88 81 LYS A N 1
ATOM 624 C CA . LYS A 1 81 ? 5.153 1.916 12.597 1.00 97.88 81 LYS A CA 1
ATOM 625 C C . LYS A 1 81 ? 4.646 0.895 11.581 1.00 97.88 81 LYS A C 1
ATOM 627 O O . LYS A 1 81 ? 3.868 0.029 11.962 1.00 97.88 81 LYS A O 1
ATOM 632 N N . LEU A 1 82 ? 5.093 0.975 10.327 1.00 98.06 82 LEU A N 1
ATOM 633 C CA . LEU A 1 82 ? 4.735 0.005 9.285 1.00 98.06 82 LEU A CA 1
ATOM 634 C C . LEU A 1 82 ? 5.137 -1.416 9.693 1.00 98.06 82 LEU A C 1
ATOM 636 O O . LEU A 1 82 ? 4.325 -2.332 9.596 1.00 98.06 82 LEU A O 1
ATOM 640 N N . GLU A 1 83 ? 6.352 -1.577 10.222 1.00 97.69 83 GLU A N 1
ATOM 641 C CA . GLU A 1 83 ? 6.848 -2.855 10.739 1.00 97.69 83 GLU A CA 1
ATOM 642 C C . GLU A 1 83 ? 6.015 -3.352 11.931 1.00 97.69 83 GLU A C 1
ATOM 644 O O . GLU A 1 83 ? 5.569 -4.497 11.947 1.00 97.69 83 GLU A O 1
ATOM 649 N N . GLN A 1 84 ? 5.743 -2.484 12.912 1.00 98.25 84 GLN A N 1
ATOM 650 C CA . GLN A 1 84 ? 4.941 -2.825 14.095 1.00 98.25 84 GLN A CA 1
ATOM 651 C C . GLN A 1 84 ? 3.510 -3.250 13.758 1.00 98.25 84 GLN A C 1
ATOM 653 O O . GLN A 1 84 ? 2.940 -4.088 14.456 1.00 98.25 84 GLN A O 1
ATOM 658 N N . LEU A 1 85 ? 2.933 -2.656 12.715 1.00 98.12 85 LEU A N 1
ATOM 659 C CA . LEU A 1 85 ? 1.582 -2.941 12.239 1.00 98.12 85 LEU A CA 1
ATOM 660 C C . LEU A 1 85 ? 1.544 -4.070 11.202 1.00 98.12 85 LEU A C 1
ATOM 662 O O . LEU A 1 85 ? 0.465 -4.404 10.722 1.00 98.12 85 LEU A O 1
ATOM 666 N N . VAL A 1 86 ? 2.696 -4.670 10.876 1.00 97.38 86 VAL A N 1
ATOM 667 C CA . VAL A 1 86 ? 2.821 -5.778 9.917 1.00 97.38 86 VAL A CA 1
ATOM 668 C C . VAL A 1 86 ? 2.250 -5.404 8.540 1.00 97.38 86 VAL A C 1
ATOM 670 O O . VAL A 1 86 ? 1.615 -6.208 7.859 1.00 97.38 86 VAL A O 1
ATOM 673 N N . VAL A 1 87 ? 2.470 -4.157 8.116 1.00 98.38 87 VAL A N 1
ATOM 674 C CA . VAL A 1 87 ? 2.110 -3.715 6.764 1.00 98.38 87 VAL A CA 1
ATOM 675 C C . VAL A 1 87 ? 3.038 -4.400 5.766 1.00 98.38 87 VAL A C 1
ATOM 677 O O . VAL A 1 87 ? 4.261 -4.311 5.877 1.00 98.38 87 VAL A O 1
ATOM 680 N N . THR A 1 88 ? 2.457 -5.072 4.773 1.00 98.44 88 THR A N 1
ATOM 681 C CA . THR A 1 88 ? 3.239 -5.725 3.718 1.00 98.44 88 THR A CA 1
ATOM 682 C C . THR A 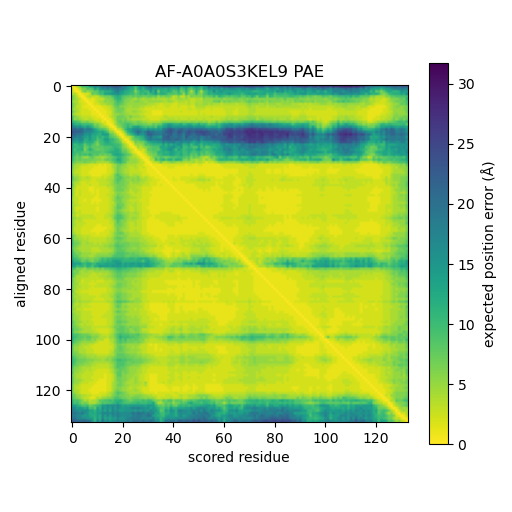1 88 ? 3.749 -4.667 2.747 1.00 98.44 88 THR A C 1
ATOM 684 O O . THR A 1 88 ? 2.989 -3.803 2.319 1.00 98.44 88 THR A O 1
ATOM 687 N N . VAL A 1 89 ? 5.025 -4.732 2.377 1.00 98.12 89 VAL A N 1
ATOM 688 C CA . VAL A 1 89 ? 5.629 -3.833 1.386 1.00 98.12 89 VAL A CA 1
ATOM 689 C C . VAL A 1 89 ? 6.206 -4.675 0.258 1.00 98.12 89 VAL A C 1
ATOM 691 O O . VAL A 1 89 ? 7.011 -5.572 0.497 1.00 98.12 89 VAL A O 1
ATOM 694 N N . VAL A 1 90 ? 5.779 -4.383 -0.967 1.00 97.75 90 VAL A N 1
ATOM 695 C CA . VAL A 1 90 ? 6.225 -5.042 -2.193 1.00 97.75 90 VAL A CA 1
ATOM 696 C C . VAL A 1 90 ? 6.965 -4.009 -3.032 1.00 97.75 90 VAL A C 1
ATOM 698 O O . VAL A 1 90 ? 6.357 -3.059 -3.519 1.00 97.75 90 VAL A O 1
ATOM 701 N N . LEU A 1 91 ? 8.275 -4.195 -3.161 1.00 96.94 91 LEU A N 1
ATOM 702 C CA . LEU A 1 91 ? 9.190 -3.319 -3.894 1.00 96.94 91 LEU A CA 1
ATOM 703 C C . LEU A 1 91 ? 9.431 -3.845 -5.310 1.00 96.94 91 LEU A C 1
ATOM 705 O O . LEU A 1 91 ? 9.082 -4.987 -5.619 1.00 96.94 91 LEU A O 1
ATOM 709 N N . GLU A 1 92 ? 10.042 -3.022 -6.161 1.00 96.81 92 GLU A N 1
ATOM 710 C CA . GLU A 1 92 ? 10.465 -3.375 -7.522 1.00 96.81 92 GLU A CA 1
ATOM 711 C C . GLU A 1 92 ? 9.354 -4.030 -8.355 1.00 96.81 92 GLU A C 1
ATOM 713 O O . GLU A 1 92 ? 9.594 -4.897 -9.199 1.00 96.81 92 GLU A O 1
ATOM 718 N N . THR A 1 93 ? 8.107 -3.634 -8.095 1.00 96.25 93 THR A N 1
ATOM 719 C CA . THR A 1 93 ? 6.926 -4.310 -8.623 1.00 96.25 93 THR A CA 1
ATOM 720 C C . THR A 1 93 ? 5.914 -3.309 -9.145 1.00 96.25 93 THR A C 1
ATOM 722 O O . THR A 1 93 ? 5.674 -2.248 -8.577 1.00 96.25 93 THR A O 1
ATOM 725 N N . THR A 1 94 ? 5.283 -3.662 -10.257 1.00 93.44 94 THR A N 1
ATOM 726 C CA . THR A 1 94 ? 4.286 -2.839 -10.927 1.00 93.44 94 THR A CA 1
ATOM 727 C C . THR A 1 94 ? 2.958 -3.575 -11.045 1.00 93.44 94 THR A C 1
ATOM 729 O O . THR A 1 94 ? 2.920 -4.761 -11.365 1.00 93.44 94 THR A O 1
ATOM 732 N N . LEU A 1 95 ? 1.852 -2.851 -10.858 1.00 93.00 95 LEU A N 1
ATOM 733 C CA . LEU A 1 95 ? 0.523 -3.330 -11.226 1.00 93.00 95 LEU A CA 1
ATOM 734 C C . LEU A 1 95 ? 0.355 -3.254 -12.748 1.00 93.00 95 LEU A C 1
ATOM 736 O O . LEU A 1 95 ? 0.511 -2.189 -13.356 1.00 93.00 95 LEU A O 1
ATOM 740 N N . ILE A 1 96 ? 0.034 -4.391 -13.362 1.00 92.38 96 ILE A N 1
ATOM 741 C CA . ILE A 1 96 ? -0.116 -4.510 -14.819 1.00 92.38 96 ILE A CA 1
ATOM 742 C C . ILE A 1 96 ? -1.557 -4.770 -15.262 1.00 92.38 96 ILE A C 1
ATOM 744 O O . ILE A 1 96 ? -1.900 -4.444 -16.394 1.00 92.38 96 ILE A O 1
ATOM 748 N N . ALA A 1 97 ? -2.411 -5.313 -14.390 1.00 89.88 97 ALA A N 1
ATOM 749 C CA . ALA A 1 97 ? -3.836 -5.475 -14.670 1.00 89.88 97 ALA A CA 1
ATOM 750 C C . ALA A 1 97 ? -4.665 -5.585 -13.385 1.00 89.88 97 ALA A C 1
ATOM 752 O O . ALA A 1 97 ? -4.174 -6.038 -12.351 1.00 89.88 97 ALA A O 1
ATOM 753 N N . VAL A 1 98 ? -5.951 -5.255 -13.485 1.00 90.06 98 VAL A N 1
ATOM 754 C CA . VAL A 1 98 ? -6.971 -5.538 -12.468 1.00 90.06 98 VAL A CA 1
ATOM 755 C C . VAL A 1 98 ? -7.983 -6.505 -13.078 1.00 90.06 98 VAL A C 1
ATOM 757 O O . VAL A 1 98 ? -8.447 -6.292 -14.198 1.00 90.06 98 VAL A O 1
ATOM 760 N N . LYS A 1 99 ? -8.302 -7.595 -12.378 1.00 87.06 99 LYS A N 1
ATOM 761 C CA . LYS A 1 99 ? -9.252 -8.620 -12.830 1.00 87.06 99 LYS A CA 1
ATOM 762 C C . LYS A 1 99 ? -10.112 -9.061 -11.657 1.00 87.06 99 LYS A C 1
ATOM 764 O O . LYS A 1 99 ? -9.597 -9.646 -10.711 1.00 87.06 99 LYS A O 1
ATOM 769 N N . GLU A 1 100 ? -11.418 -8.816 -11.740 1.00 87.56 100 GLU A N 1
ATOM 770 C CA . GLU A 1 100 ? -12.364 -9.147 -10.665 1.00 87.56 100 GLU A CA 1
ATOM 771 C C . GLU A 1 100 ? -11.871 -8.607 -9.307 1.00 87.56 100 GLU A C 1
ATOM 773 O O . GLU A 1 100 ? -11.721 -7.396 -9.176 1.00 87.56 100 GLU A O 1
ATOM 778 N N . ASN A 1 101 ? -11.569 -9.486 -8.340 1.00 87.44 101 ASN A N 1
ATOM 779 C CA . ASN A 1 101 ? -11.071 -9.151 -6.995 1.00 87.44 101 ASN A CA 1
ATOM 780 C C . ASN A 1 101 ? -9.557 -9.376 -6.847 1.00 87.44 101 ASN A C 1
ATOM 782 O O . ASN A 1 101 ? -9.051 -9.636 -5.753 1.00 87.44 101 AS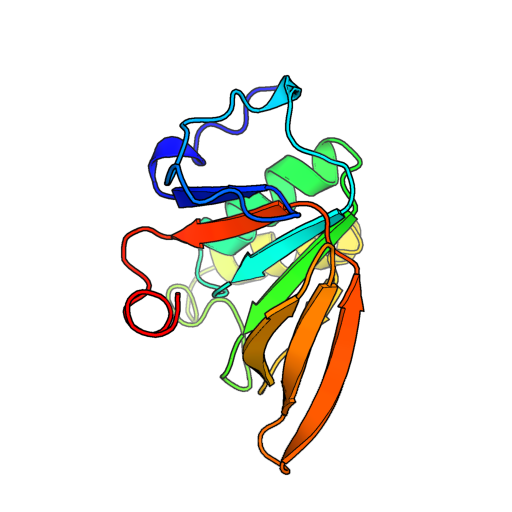N A O 1
ATOM 786 N N . GLN A 1 102 ? -8.823 -9.361 -7.956 1.00 92.62 102 GLN A N 1
ATOM 787 C CA . GLN A 1 102 ? -7.386 -9.583 -7.976 1.00 92.62 102 GLN A CA 1
ATOM 788 C C . GLN A 1 102 ? -6.678 -8.509 -8.791 1.00 92.62 102 GLN A C 1
ATOM 790 O O . GLN A 1 102 ? -7.191 -7.992 -9.786 1.00 92.62 102 GLN A O 1
ATOM 795 N N . VAL A 1 103 ? -5.449 -8.214 -8.387 1.00 93.75 103 VAL A N 1
ATOM 796 C CA . VAL A 1 103 ? -4.497 -7.449 -9.186 1.00 93.75 103 VAL A CA 1
ATOM 797 C C . VAL A 1 103 ? -3.414 -8.383 -9.698 1.00 93.75 103 VAL A C 1
ATOM 799 O O . VAL A 1 103 ? -2.998 -9.313 -9.007 1.00 93.75 103 VAL A O 1
ATOM 802 N N . CYS A 1 104 ? -2.967 -8.138 -10.922 1.00 95.00 104 CYS A N 1
ATOM 803 C CA . CYS A 1 104 ? -1.808 -8.786 -11.504 1.00 95.00 104 CYS A CA 1
ATOM 804 C C . CYS A 1 104 ? -0.601 -7.868 -11.318 1.00 95.00 104 CYS A C 1
ATOM 806 O O . CYS A 1 104 ? -0.629 -6.701 -11.729 1.00 95.00 104 CYS A O 1
ATOM 808 N N . LEU A 1 105 ? 0.424 -8.398 -10.663 1.00 95.88 105 LEU A N 1
ATOM 809 C CA . LEU A 1 105 ? 1.665 -7.721 -10.330 1.00 95.88 105 LEU A CA 1
ATOM 810 C C . LEU A 1 105 ? 2.804 -8.337 -11.137 1.00 95.88 105 LEU A C 1
ATOM 812 O O . LEU A 1 105 ? 2.784 -9.536 -11.407 1.00 95.88 105 LEU A O 1
ATOM 816 N N . CYS A 1 106 ? 3.780 -7.518 -11.510 1.00 96.06 106 CYS A N 1
ATOM 817 C CA . CYS A 1 106 ? 4.957 -7.931 -12.262 1.00 96.06 106 CYS A CA 1
ATOM 818 C C . CYS A 1 106 ? 6.201 -7.277 -11.659 1.00 96.06 106 CYS A C 1
ATOM 820 O O . CYS A 1 106 ? 6.211 -6.056 -11.468 1.00 96.06 106 CYS A O 1
ATOM 822 N N . ASN A 1 107 ? 7.224 -8.070 -11.335 1.00 96.00 107 ASN A N 1
ATOM 823 C CA . ASN A 1 107 ? 8.501 -7.537 -10.855 1.00 96.00 107 ASN A CA 1
ATOM 824 C C . ASN A 1 107 ? 9.382 -7.053 -12.024 1.00 96.00 107 ASN A C 1
ATOM 826 O O . ASN A 1 107 ? 9.068 -7.266 -13.197 1.00 96.00 107 ASN A O 1
ATOM 830 N N . GLN A 1 108 ? 10.518 -6.429 -11.713 1.00 91.56 108 GLN A N 1
ATOM 831 C CA . GLN A 1 108 ? 11.478 -5.966 -12.726 1.00 91.56 108 GLN A CA 1
ATOM 832 C C . GLN A 1 108 ? 12.088 -7.096 -13.586 1.00 91.56 108 GLN A C 1
ATOM 834 O O . GLN A 1 108 ? 12.567 -6.831 -14.688 1.00 91.56 108 GLN A O 1
ATOM 839 N N . GLU A 1 109 ? 12.037 -8.351 -13.129 1.00 94.19 109 GLU A N 1
ATOM 840 C CA . GLU A 1 109 ? 12.511 -9.531 -13.871 1.00 94.19 109 GLU A CA 1
ATOM 841 C C . GLU A 1 109 ? 11.450 -10.118 -14.823 1.00 94.19 109 GLU A C 1
ATOM 843 O O . GLU A 1 109 ? 11.737 -11.052 -15.573 1.00 94.19 109 GLU A O 1
ATOM 848 N N . GLY A 1 110 ? 10.225 -9.582 -14.814 1.00 94.38 110 GLY A N 1
ATOM 849 C CA . GLY A 1 110 ? 9.113 -10.070 -15.631 1.00 94.38 110 GLY A CA 1
ATOM 850 C C . GLY A 1 110 ? 8.340 -11.244 -15.021 1.00 94.38 110 GLY A C 1
ATOM 851 O O . GLY A 1 110 ? 7.529 -11.860 -15.712 1.00 94.38 110 GLY A O 1
ATOM 852 N N . PHE A 1 111 ? 8.577 -11.587 -13.752 1.00 96.62 111 PHE A N 1
ATOM 853 C CA . PHE A 1 111 ? 7.774 -12.574 -13.035 1.00 96.62 111 PHE A CA 1
ATOM 854 C C . PHE A 1 111 ? 6.423 -11.970 -12.646 1.00 96.62 111 PHE A C 1
ATOM 856 O O . PHE A 1 111 ? 6.371 -10.940 -11.974 1.00 96.62 111 PHE A O 1
ATOM 863 N N . GLU A 1 112 ? 5.341 -12.642 -13.039 1.00 97.25 112 GLU A N 1
ATOM 864 C CA . GLU A 1 112 ? 3.968 -12.208 -12.788 1.00 97.25 112 GLU A CA 1
ATOM 865 C C . GLU A 1 112 ? 3.277 -13.064 -11.722 1.00 97.25 112 GLU A C 1
ATOM 867 O O . GLU A 1 112 ? 3.382 -14.293 -11.716 1.00 97.25 112 GLU A O 1
ATOM 872 N N . TRP A 1 113 ? 2.507 -12.421 -10.845 1.00 97.31 113 TRP A N 1
ATOM 873 C CA . TRP A 1 113 ? 1.659 -13.100 -9.866 1.00 97.31 113 TRP A CA 1
ATOM 874 C C . TRP A 1 113 ? 0.375 -12.322 -9.590 1.00 97.31 113 TRP A C 1
ATOM 876 O O . TRP A 1 113 ? 0.217 -11.163 -9.976 1.00 97.31 113 TRP A O 1
ATOM 886 N N . PHE A 1 114 ? -0.565 -12.979 -8.912 1.00 95.88 114 PHE A N 1
ATOM 887 C CA . PHE A 1 114 ? -1.839 -12.383 -8.529 1.00 95.88 114 PHE A CA 1
ATOM 888 C C . PHE A 1 114 ? -1.886 -12.122 -7.028 1.00 95.88 114 PHE A C 1
ATOM 890 O O . PHE A 1 114 ? -1.523 -12.983 -6.226 1.00 95.88 114 PHE A O 1
ATOM 897 N N . LEU A 1 115 ? -2.387 -10.947 -6.657 1.00 96.19 115 LEU A N 1
ATOM 898 C CA . LEU A 1 115 ? -2.693 -10.577 -5.280 1.00 96.19 115 LEU A CA 1
ATOM 899 C C . LEU A 1 115 ? -4.196 -10.316 -5.175 1.00 96.19 115 LEU A C 1
ATOM 901 O O . LEU A 1 115 ? -4.758 -9.557 -5.962 1.00 96.19 115 LEU A O 1
ATOM 905 N N . THR A 1 116 ? -4.857 -10.960 -4.214 1.00 95.62 116 THR A N 1
ATOM 906 C CA . THR A 1 116 ? -6.299 -10.768 -4.003 1.00 95.62 116 THR A CA 1
ATOM 907 C C . THR A 1 116 ? -6.513 -9.572 -3.091 1.00 95.62 116 THR A C 1
ATOM 909 O O . THR A 1 116 ? -6.034 -9.581 -1.961 1.00 95.62 116 THR A O 1
ATOM 912 N N . VAL A 1 117 ? -7.237 -8.566 -3.574 1.00 94.69 117 VAL A N 1
ATOM 913 C CA . VAL A 1 117 ? -7.502 -7.321 -2.843 1.00 94.69 117 VAL A CA 1
ATOM 914 C C . VAL A 1 117 ? -8.932 -6.876 -3.090 1.00 94.69 117 VAL A C 1
ATOM 916 O O . VAL A 1 117 ? -9.525 -7.189 -4.118 1.00 94.69 117 VAL A O 1
ATOM 919 N N . ASP A 1 118 ? -9.492 -6.139 -2.142 1.00 93.06 118 ASP A N 1
ATOM 920 C CA . ASP A 1 118 ? -10.867 -5.651 -2.234 1.00 93.06 118 ASP A CA 1
ATOM 921 C C . ASP A 1 118 ? -10.907 -4.150 -2.525 1.00 93.06 118 ASP A C 1
ATOM 923 O O . ASP A 1 118 ? -11.903 -3.622 -3.019 1.00 93.06 118 ASP A O 1
ATOM 927 N N . THR A 1 119 ? -9.836 -3.426 -2.198 1.00 92.06 119 THR A N 1
ATOM 928 C CA . THR A 1 119 ? -9.724 -1.991 -2.456 1.00 92.06 119 THR A CA 1
ATOM 929 C C . THR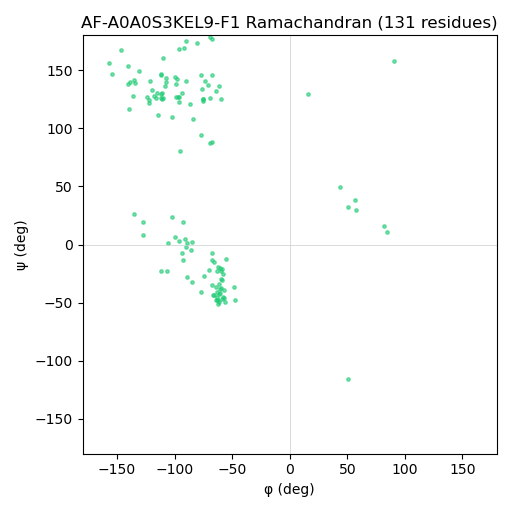 A 1 119 ? -8.318 -1.627 -2.913 1.00 92.06 119 THR A C 1
ATOM 931 O O . THR A 1 119 ? -7.335 -2.098 -2.348 1.00 92.06 119 THR A O 1
ATOM 934 N N . ILE A 1 120 ? -8.234 -0.751 -3.911 1.00 92.81 120 ILE A N 1
ATOM 935 C CA . ILE A 1 120 ? -7.004 -0.106 -4.365 1.00 92.81 120 ILE A CA 1
ATOM 936 C C . ILE A 1 120 ? -7.083 1.375 -4.002 1.00 92.81 120 ILE A C 1
ATOM 938 O O . ILE A 1 120 ? -8.075 2.044 -4.294 1.00 92.81 120 ILE A O 1
ATOM 942 N N . ILE A 1 121 ? -6.032 1.890 -3.379 1.00 92.31 121 ILE A N 1
ATOM 943 C CA . ILE A 1 121 ? -5.867 3.294 -3.025 1.00 92.31 121 ILE A CA 1
ATOM 944 C C . ILE A 1 121 ? -4.622 3.809 -3.735 1.00 92.31 121 ILE A C 1
ATOM 946 O O . ILE A 1 121 ? -3.565 3.186 -3.704 1.00 92.31 121 ILE A O 1
ATOM 950 N N . VAL A 1 122 ? -4.743 4.965 -4.367 1.00 91.06 122 VAL A N 1
ATOM 951 C CA . VAL A 1 122 ? -3.635 5.623 -5.060 1.00 91.06 122 VAL A CA 1
ATOM 952 C C . VAL A 1 122 ? -3.699 7.115 -4.781 1.00 91.06 122 VAL A C 1
ATOM 954 O O . VAL A 1 122 ? -4.790 7.688 -4.731 1.00 91.06 122 VAL A O 1
ATOM 957 N N . SER A 1 123 ? -2.564 7.776 -4.567 1.00 88.75 123 SER A N 1
ATOM 958 C CA . SER A 1 123 ? -2.581 9.233 -4.434 1.00 88.75 123 SER A CA 1
ATOM 959 C C . SER A 1 123 ? -2.960 9.894 -5.756 1.00 88.75 123 SER A C 1
ATOM 961 O O . SER A 1 123 ? -2.620 9.430 -6.845 1.00 88.75 123 SER A O 1
ATOM 963 N N . LYS A 1 124 ? -3.678 11.018 -5.680 1.00 84.00 124 LYS A N 1
ATOM 964 C CA . LYS A 1 124 ? -4.129 11.752 -6.876 1.00 84.00 124 LYS A CA 1
ATOM 965 C C . LYS A 1 124 ? -2.983 12.239 -7.764 1.00 84.00 124 LYS A C 1
ATOM 967 O O . LYS A 1 124 ? -3.210 12.496 -8.940 1.00 84.00 124 LYS A O 1
ATOM 972 N N . ASN A 1 125 ? -1.777 12.343 -7.213 1.00 75.31 125 ASN A N 1
ATOM 973 C CA . ASN A 1 125 ? -0.589 12.823 -7.911 1.00 75.31 125 ASN A CA 1
ATOM 974 C C . ASN A 1 125 ? 0.281 11.685 -8.469 1.00 75.31 125 ASN A C 1
ATOM 976 O O . ASN A 1 125 ? 1.349 11.955 -9.010 1.00 75.31 125 ASN A O 1
ATOM 980 N N . TYR A 1 126 ? -0.131 10.421 -8.329 1.00 76.50 126 TYR A N 1
ATOM 981 C CA . TYR A 1 126 ? 0.667 9.291 -8.792 1.00 76.50 126 TYR A CA 1
ATOM 982 C C . TYR A 1 126 ? 0.570 9.138 -10.322 1.00 76.50 126 TYR A C 1
ATOM 984 O O . TYR A 1 126 ? -0.345 8.505 -10.856 1.00 76.50 126 TYR A O 1
ATOM 992 N N . GLU A 1 127 ? 1.528 9.738 -11.034 1.00 64.12 127 GLU A N 1
ATOM 993 C CA . GLU A 1 127 ? 1.555 9.850 -12.504 1.00 64.12 127 GLU A CA 1
ATOM 994 C C . GLU A 1 127 ? 1.535 8.495 -13.233 1.00 64.12 127 GLU A C 1
ATOM 996 O O . GLU A 1 127 ? 0.988 8.378 -14.330 1.00 64.12 127 GLU A O 1
ATOM 1001 N N . TYR A 1 128 ? 2.100 7.450 -12.626 1.00 60.72 128 TYR A N 1
ATOM 1002 C CA . TYR A 1 128 ? 2.262 6.149 -13.278 1.00 60.72 128 TYR A CA 1
ATOM 1003 C C . TYR A 1 128 ? 0.945 5.358 -13.400 1.00 60.72 128 TYR A C 1
ATOM 1005 O O . TYR A 1 128 ? 0.780 4.558 -14.321 1.00 60.72 128 TYR A O 1
ATOM 1013 N N . PHE A 1 129 ? -0.018 5.587 -12.502 1.00 61.56 129 PHE A N 1
ATOM 1014 C CA . PHE A 1 129 ? -1.258 4.803 -12.448 1.00 61.56 129 PHE A CA 1
ATOM 1015 C C . PHE A 1 129 ? -2.379 5.372 -13.328 1.00 61.56 129 PHE A C 1
ATOM 1017 O O . PHE A 1 129 ? -3.192 4.610 -13.843 1.00 61.56 129 PHE A O 1
ATOM 1024 N N . GLN A 1 130 ? -2.403 6.687 -13.575 1.00 52.09 130 GLN A N 1
ATOM 1025 C CA . GLN A 1 130 ? -3.502 7.331 -14.312 1.00 52.09 130 GLN A CA 1
ATOM 1026 C C . GLN A 1 130 ? -3.619 6.911 -15.788 1.00 52.09 130 GLN A C 1
ATOM 1028 O O . GLN A 1 130 ? -4.658 7.133 -16.396 1.00 52.09 130 GLN A O 1
ATOM 1033 N N . ASN A 1 131 ? -2.592 6.270 -16.357 1.00 50.22 131 ASN A N 1
ATOM 1034 C CA . ASN A 1 131 ? -2.587 5.800 -17.749 1.00 50.22 131 ASN A CA 1
ATOM 1035 C C . ASN A 1 131 ? -2.897 4.296 -17.903 1.00 50.22 131 ASN A C 1
ATOM 1037 O O . ASN A 1 131 ? -2.714 3.754 -18.994 1.00 50.22 131 ASN A O 1
ATOM 1041 N N . ARG A 1 132 ? -3.260 3.593 -16.818 1.00 54.62 132 ARG A N 1
ATOM 1042 C CA . ARG A 1 132 ? -3.356 2.117 -16.781 1.00 54.62 132 ARG A CA 1
ATOM 1043 C C . ARG A 1 132 ? -4.688 1.561 -16.261 1.00 54.62 132 ARG A C 1
ATOM 1045 O O . ARG A 1 132 ? -4.790 0.350 -16.063 1.00 54.62 132 ARG A O 1
ATOM 1052 N N . LEU A 1 133 ? -5.678 2.427 -16.060 1.00 52.53 133 LEU A N 1
ATOM 1053 C CA . LEU A 1 133 ? -7.091 2.061 -15.913 1.00 52.53 133 LEU A CA 1
ATOM 1054 C C . LEU A 1 133 ? -7.795 2.218 -17.261 1.00 52.53 133 LEU A C 1
ATOM 1056 O O . LEU A 1 133 ? -8.656 1.365 -17.556 1.00 52.53 133 LEU A O 1
#

Mean predicted aligned error: 5.57 Å

Solvent-accessible surface area (backbone atoms only — not comparable to full-atom values): 7662 Å² total; per-residue (Å²): 136,80,72,80,64,57,82,58,36,45,45,46,56,46,55,76,62,97,79,68,77,54,90,70,60,73,94,71,62,61,58,32,34,37,32,52,45,39,39,67,68,46,50,51,53,44,45,53,41,28,77,71,72,33,51,38,35,36,36,23,64,46,91,68,69,32,70,87,37,68,94,39,76,63,40,58,54,50,53,53,49,34,60,76,58,65,49,44,77,43,57,33,28,41,82,78,47,78,52,64,50,28,36,34,35,32,36,86,87,68,57,70,50,77,46,78,34,36,27,42,34,34,48,74,80,48,75,81,58,78,82,73,122

pLDDT: mean 86.76, std 13.97, range [49.06, 98.5]

InterPro domains:
  IPR023753 FAD/NAD(P)-binding domain [PF07992] (26-122)
  IPR036188 FAD/NAD(P)-binding domain superfamily [G3DSA:3.50.50.60] (22-123)
  IPR036188 FAD/NAD(P)-binding domain superfamily [SSF51905] (21-124)

Radius of gyration: 14.03 Å; Cα contacts (8 Å, |Δi|>4): 242; chains: 1; bounding box: 36×26×32 Å

Sequence (133 aa):
MNVTRLKECLVYQLPMRESEGLQIPENQLADRILIIGSGNLECMVAIELAEQGKEVTILENSDEILSDCFASAKRVELMKKLEQLVVTVVLETTLIAVKENQVCLCNQEGFEWFLTVDTIIVSKNYEYFQNRL